Protein AF-Q8MX86-F1 (afdb_monomer_lite)

pLDDT: mean 87.06, std 15.39, range [45.94, 97.44]

Organism: Glossina morsitans morsitans (NCBI:txid37546)

InterPro domains:
  IPR002919 Trypsin Inhibitor-like, cysteine rich domain [PF01826] (14-67)
  IPR036084 Serine protease inhibitor-like superfamily [SSF57567] (13-67)
  IPR051368 Serine Protease Inhibitor-like TIL Domain [PTHR23259] (9-67)

Foldseek 3Di:
DDDDDDDPPPDPADDDQKHFDQFDFPDAAALVRNDDDDGDRGGDGGIGHDPQWHQYPVRDTHHNVPSDD

Structure (mmCIF, N/CA/C/O backbone):
data_AF-Q8MX86-F1
#
_entry.id   AF-Q8MX86-F1
#
loop_
_atom_site.group_PDB
_atom_site.id
_atom_site.type_symbol
_atom_site.label_atom_id
_atom_site.label_alt_id
_atom_site.label_comp_id
_atom_site.label_asym_id
_atom_site.label_entity_id
_atom_site.label_seq_id
_atom_site.pdbx_PDB_ins_code
_atom_site.Cartn_x
_atom_site.Cartn_y
_atom_site.Cartn_z
_atom_site.occupancy
_atom_site.B_iso_or_equiv
_atom_site.auth_seq_id
_atom_site.auth_comp_id
_atom_site.auth_asym_id
_atom_site.auth_atom_id
_atom_site.pdbx_PDB_model_num
ATOM 1 N N . LEU A 1 1 ? 9.180 -38.625 19.048 1.00 45.94 1 LEU A N 1
ATOM 2 C CA . LEU A 1 1 ? 8.154 -39.065 18.084 1.00 45.94 1 LEU A CA 1
ATOM 3 C C . LEU A 1 1 ? 7.037 -38.024 18.047 1.00 45.94 1 LEU A C 1
ATOM 5 O O . LEU A 1 1 ? 6.311 -37.944 19.026 1.00 45.94 1 LEU A O 1
ATOM 9 N N . ASP A 1 2 ? 6.808 -37.227 17.004 1.00 46.34 2 ASP A N 1
ATOM 10 C CA . ASP A 1 2 ? 7.730 -36.488 16.112 1.00 46.34 2 ASP A CA 1
ATOM 11 C C . ASP A 1 2 ? 6.888 -35.453 15.311 1.00 46.34 2 ASP A C 1
ATOM 13 O O . ASP A 1 2 ? 5.662 -35.500 15.385 1.00 46.34 2 ASP A O 1
ATOM 17 N N . HIS A 1 3 ? 7.415 -34.462 14.584 1.00 52.19 3 HIS A N 1
ATOM 18 C CA . HIS A 1 3 ? 8.798 -34.137 14.201 1.00 52.19 3 HIS A CA 1
ATOM 19 C C . HIS A 1 3 ? 9.057 -32.615 14.320 1.00 52.19 3 HIS A C 1
ATOM 21 O O . HIS A 1 3 ? 8.121 -31.829 14.478 1.00 52.19 3 HIS A O 1
ATOM 27 N N . SER A 1 4 ? 10.313 -32.182 14.188 1.00 68.69 4 SER A N 1
ATOM 28 C CA . SER A 1 4 ? 10.687 -30.770 14.018 1.00 68.69 4 SER A CA 1
ATOM 29 C C . SER A 1 4 ? 10.096 -30.181 12.730 1.00 68.69 4 SER A C 1
ATOM 31 O O . SER A 1 4 ? 10.417 -30.649 11.641 1.00 68.69 4 SER A O 1
ATOM 33 N N . VAL A 1 5 ? 9.300 -29.109 12.820 1.00 59.91 5 VAL A N 1
ATOM 34 C CA . VAL A 1 5 ? 9.014 -28.245 11.660 1.00 59.91 5 VAL A CA 1
ATOM 35 C C . VAL A 1 5 ? 8.939 -26.779 12.077 1.00 59.91 5 VAL A C 1
ATOM 37 O O . VAL A 1 5 ? 8.161 -26.373 12.934 1.00 59.91 5 VAL A O 1
ATOM 40 N N . GLU A 1 6 ? 9.815 -26.004 11.459 1.00 58.72 6 GLU A N 1
ATOM 41 C CA . GLU A 1 6 ? 10.251 -24.664 11.829 1.00 58.72 6 GLU A CA 1
ATOM 42 C C . GLU A 1 6 ? 9.120 -23.636 11.998 1.00 58.72 6 GLU A C 1
ATOM 44 O O . GLU A 1 6 ? 8.336 -23.419 11.076 1.00 58.72 6 GLU A O 1
ATOM 49 N N . ALA A 1 7 ? 9.098 -22.986 13.173 1.00 59.56 7 ALA A N 1
ATOM 50 C CA . ALA A 1 7 ? 8.666 -21.614 13.506 1.00 59.56 7 ALA A CA 1
ATOM 51 C C . ALA A 1 7 ? 7.572 -20.897 12.668 1.00 59.56 7 ALA A C 1
ATOM 53 O O . ALA A 1 7 ? 7.547 -19.666 12.598 1.00 59.56 7 ALA A O 1
ATOM 54 N N . GLN A 1 8 ? 6.617 -21.609 12.072 1.00 57.22 8 GLN A N 1
ATOM 55 C CA . GLN A 1 8 ? 5.555 -21.020 11.252 1.00 57.22 8 GLN A CA 1
ATOM 56 C C . GLN A 1 8 ? 4.374 -20.549 12.103 1.00 5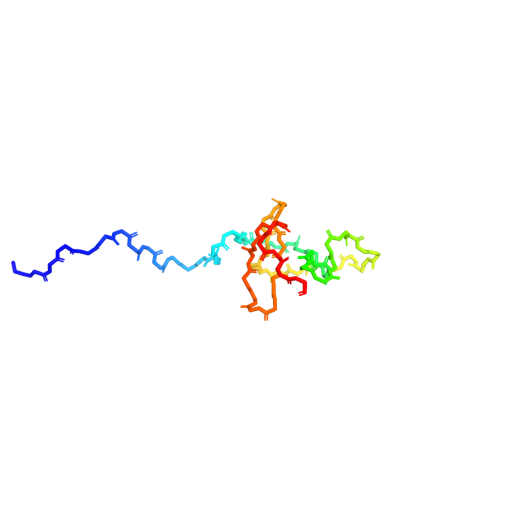7.22 8 GLN A C 1
ATOM 58 O O . GLN A 1 8 ? 3.280 -21.118 12.095 1.00 57.22 8 GLN A O 1
ATOM 63 N N . SER A 1 9 ? 4.598 -19.436 12.803 1.00 56.06 9 SER A N 1
ATOM 64 C CA . SER A 1 9 ? 3.535 -18.622 13.385 1.00 56.06 9 SER A CA 1
ATOM 65 C C . SER A 1 9 ? 2.611 -18.093 12.280 1.00 56.06 9 SER A C 1
ATOM 67 O O . SER A 1 9 ? 2.821 -17.012 11.728 1.00 56.06 9 SER A O 1
ATOM 69 N N . ARG A 1 10 ? 1.539 -18.836 11.974 1.00 60.56 10 ARG A N 1
ATOM 70 C CA . ARG A 1 10 ? 0.337 -18.288 11.323 1.00 60.56 10 ARG A CA 1
ATOM 71 C C . ARG A 1 10 ? -0.426 -17.428 12.333 1.00 60.56 10 ARG A C 1
ATOM 73 O O . ARG A 1 10 ? -1.521 -17.771 12.777 1.00 60.56 10 ARG A O 1
ATOM 80 N N . GLY A 1 11 ? 0.199 -16.324 12.736 1.00 49.09 11 GLY A N 1
ATOM 81 C CA . GLY A 1 11 ? -0.430 -15.308 13.565 1.00 49.09 11 GLY A CA 1
ATOM 82 C C . GLY A 1 11 ? -1.692 -14.765 12.895 1.00 49.09 11 GLY A C 1
ATOM 83 O O . GLY A 1 11 ? -1.799 -14.732 11.670 1.00 49.09 11 GLY A O 1
ATOM 84 N N . ARG A 1 12 ? -2.647 -14.309 13.709 1.00 62.53 12 ARG A N 1
ATOM 85 C CA . ARG A 1 12 ? -3.871 -13.620 13.261 1.00 62.53 12 ARG A CA 1
ATOM 86 C C . ARG A 1 12 ? -3.528 -12.178 12.863 1.00 62.53 12 ARG A C 1
ATOM 88 O O . ARG A 1 12 ? -3.978 -11.228 13.491 1.00 62.53 12 ARG A O 1
ATOM 95 N N . GLY A 1 13 ? -2.636 -12.043 11.891 1.00 79.31 13 GLY A N 1
ATOM 96 C CA . GLY A 1 13 ? -2.011 -10.800 11.465 1.00 79.31 13 GLY A CA 1
ATOM 97 C C . GLY A 1 13 ? -1.727 -10.827 9.969 1.00 79.31 13 GLY A C 1
ATOM 98 O O . GLY A 1 13 ? -1.914 -11.846 9.306 1.00 79.31 13 GLY A O 1
ATOM 99 N N . CYS A 1 14 ? -1.326 -9.677 9.444 1.00 93.38 14 CYS A N 1
ATOM 100 C CA . CYS A 1 14 ? -1.248 -9.441 8.009 1.00 93.38 14 CYS A CA 1
ATOM 101 C C . CYS A 1 14 ? -0.180 -10.272 7.287 1.00 93.38 14 CYS A C 1
ATOM 103 O O . CYS A 1 14 ? 0.709 -10.861 7.907 1.00 93.38 14 CYS A O 1
ATOM 105 N N . GLY A 1 15 ? -0.283 -10.316 5.958 1.00 92.50 15 GLY A N 1
ATOM 106 C CA . GLY A 1 15 ? 0.616 -11.068 5.098 1.00 92.50 15 GLY A CA 1
ATOM 107 C C . GLY A 1 15 ? 2.062 -10.561 5.099 1.00 92.50 15 GLY A C 1
ATOM 108 O O . GLY A 1 15 ? 2.445 -9.589 5.755 1.00 92.50 15 GLY A O 1
ATOM 109 N N . GLN A 1 16 ? 2.900 -11.236 4.314 1.00 95.00 16 GLN A N 1
ATOM 110 C CA . GLN A 1 16 ? 4.285 -10.820 4.115 1.00 95.00 16 GLN A CA 1
ATOM 111 C C . GLN A 1 16 ? 4.340 -9.394 3.542 1.00 95.00 16 GLN A C 1
ATOM 113 O O . GLN A 1 16 ? 3.693 -9.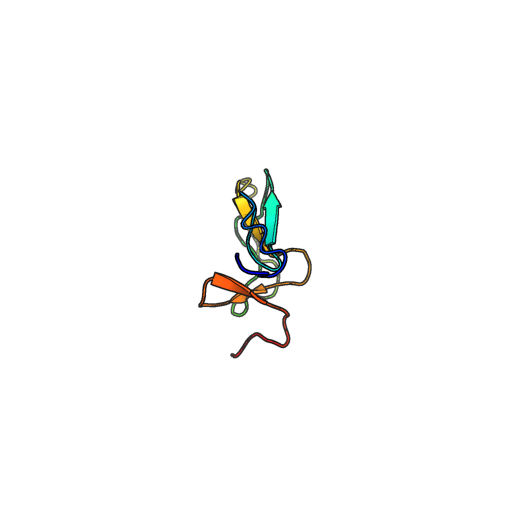102 2.538 1.00 95.00 16 GLN A O 1
ATOM 118 N N . ASN A 1 17 ? 5.146 -8.533 4.170 1.00 96.75 17 ASN A N 1
ATOM 119 C CA . ASN A 1 17 ? 5.290 -7.105 3.854 1.00 96.75 17 ASN A CA 1
ATOM 120 C C . ASN A 1 17 ? 4.010 -6.265 4.026 1.00 96.75 17 ASN A C 1
ATOM 122 O O . ASN A 1 17 ? 3.941 -5.141 3.53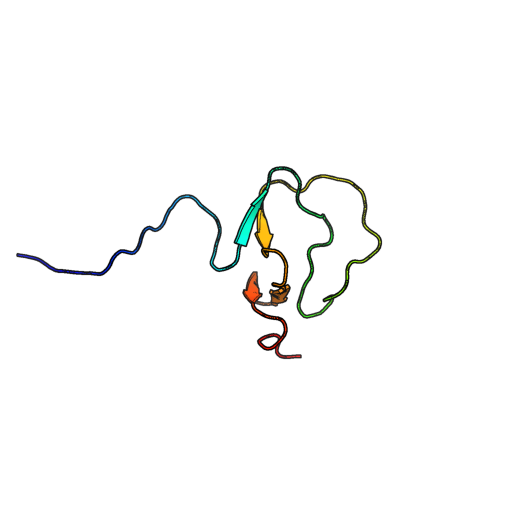0 1.00 96.75 17 ASN A O 1
ATOM 126 N N . GLU A 1 18 ? 3.025 -6.775 4.764 1.00 97.06 18 GLU A N 1
ATOM 127 C CA . GLU A 1 18 ? 1.845 -6.024 5.183 1.00 97.06 18 GLU A CA 1
ATOM 128 C C . GLU A 1 18 ? 1.931 -5.619 6.663 1.00 97.06 18 GLU A C 1
ATOM 130 O O . GLU A 1 18 ? 2.685 -6.190 7.464 1.00 97.06 18 GLU A O 1
ATOM 135 N N . GLU A 1 19 ? 1.144 -4.617 7.032 1.00 95.88 19 GLU A N 1
ATOM 136 C CA . GLU A 1 19 ? 0.889 -4.184 8.402 1.00 95.88 19 GLU A CA 1
ATOM 137 C C . GLU A 1 19 ? -0.605 -3.921 8.609 1.00 95.88 19 GLU A C 1
ATOM 139 O O . GLU A 1 19 ? -1.323 -3.566 7.673 1.00 95.88 19 GLU A O 1
ATOM 144 N N . PHE A 1 20 ? -1.089 -4.139 9.834 1.00 95.62 20 PHE A N 1
ATOM 145 C CA . PHE A 1 20 ? -2.473 -3.830 10.179 1.00 95.62 20 PHE A CA 1
ATOM 146 C C . PHE A 1 20 ? -2.581 -2.352 10.539 1.00 95.62 20 PHE A C 1
ATOM 148 O O . PHE A 1 20 ? -1.877 -1.881 11.431 1.00 95.62 20 PHE A O 1
ATOM 155 N N . THR A 1 21 ? -3.498 -1.640 9.893 1.00 94.94 21 THR A N 1
ATOM 156 C CA . THR A 1 21 ? -3.785 -0.235 10.175 1.00 94.94 21 THR A CA 1
ATOM 157 C C . THR A 1 21 ? -5.269 -0.021 10.461 1.00 94.94 21 THR A C 1
ATOM 159 O O . THR A 1 21 ? -6.144 -0.654 9.868 1.00 94.94 21 THR A O 1
ATOM 162 N N . GLN A 1 22 ? -5.556 0.895 11.389 1.00 96.69 22 GLN A N 1
ATOM 163 C CA . GLN A 1 22 ? -6.907 1.402 11.652 1.00 96.69 22 GLN A CA 1
ATOM 164 C C . GLN A 1 22 ? -7.278 2.572 10.722 1.00 96.69 22 GLN A C 1
ATOM 166 O O . GLN A 1 22 ? -8.441 2.956 10.655 1.00 96.69 22 GLN A O 1
ATOM 171 N N . CYS A 1 23 ? -6.310 3.136 9.993 1.00 95.94 23 CYS A N 1
ATOM 172 C CA . CYS A 1 23 ? -6.543 4.175 8.996 1.00 95.94 23 CYS A CA 1
ATOM 173 C C . CYS A 1 23 ? -5.541 4.056 7.841 1.00 95.94 23 CYS A C 1
ATOM 175 O O . CYS A 1 23 ? -4.559 4.791 7.751 1.00 95.94 23 CYS A O 1
ATOM 177 N N . GLY A 1 24 ? -5.772 3.072 6.975 1.00 94.50 24 GLY A N 1
ATOM 178 C CA . GLY A 1 24 ? -5.071 2.911 5.707 1.00 94.50 24 GLY A CA 1
ATOM 179 C C . GLY A 1 24 ? -5.628 3.811 4.605 1.00 94.50 24 GLY A C 1
ATOM 180 O O . GLY A 1 24 ? -6.756 4.298 4.692 1.00 94.50 24 GLY A O 1
ATOM 181 N N . SER A 1 25 ? -4.848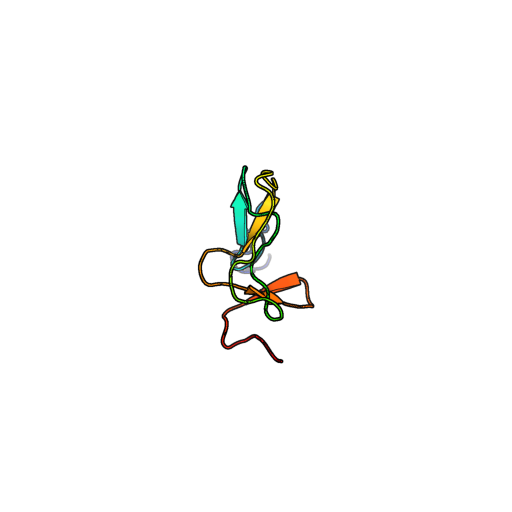 4.003 3.541 1.00 94.56 25 SER A N 1
ATOM 182 C CA . SER A 1 25 ? -5.261 4.778 2.364 1.00 94.56 25 SER A CA 1
ATOM 183 C C . SER A 1 25 ? -6.255 3.992 1.510 1.00 94.56 25 SER A C 1
ATOM 185 O O . SER A 1 25 ? -6.019 2.825 1.197 1.00 94.56 25 SER A O 1
ATOM 187 N N . ALA A 1 26 ? -7.317 4.640 1.031 1.00 94.25 26 ALA A N 1
ATOM 188 C CA . ALA A 1 26 ? -8.210 4.051 0.030 1.00 94.25 26 ALA A CA 1
ATOM 189 C C . ALA A 1 26 ? -7.569 3.889 -1.364 1.00 94.25 26 ALA A C 1
ATOM 191 O O . ALA A 1 26 ? -8.110 3.184 -2.213 1.00 94.25 26 ALA A O 1
ATOM 192 N N . CYS A 1 27 ? -6.400 4.495 -1.586 1.00 94.94 27 CYS A N 1
ATOM 193 C CA . CYS A 1 27 ? -5.600 4.377 -2.802 1.00 94.94 27 CYS A CA 1
ATOM 194 C C . CYS A 1 27 ? -4.201 3.874 -2.434 1.00 94.94 27 CYS A C 1
ATOM 196 O O . CYS A 1 27 ? -3.204 4.589 -2.568 1.00 94.94 27 CYS A O 1
ATOM 198 N N . GLU A 1 28 ? -4.140 2.655 -1.903 1.00 94.81 28 GLU A N 1
ATOM 199 C CA . GLU A 1 28 ? -2.885 1.971 -1.603 1.00 94.81 28 GLU A CA 1
ATOM 200 C C . GLU A 1 28 ? -2.005 1.833 -2.870 1.00 94.81 28 GLU A C 1
ATOM 202 O O . GLU A 1 28 ? -2.514 1.482 -3.943 1.00 94.81 28 GLU A O 1
ATOM 207 N N . PRO A 1 29 ? -0.685 2.089 -2.780 1.00 95.12 29 PRO A N 1
ATOM 208 C CA . PRO A 1 29 ? 0.235 1.903 -3.896 1.00 95.12 29 PRO A CA 1
ATOM 209 C C . PRO A 1 29 ? 0.255 0.465 -4.439 1.00 95.12 29 PRO A C 1
ATOM 211 O O . PRO A 1 29 ? 0.389 -0.515 -3.705 1.00 95.12 29 PRO A O 1
ATOM 214 N N . SER A 1 30 ? 0.200 0.336 -5.764 1.00 95.94 30 SER A N 1
ATOM 215 C CA . SER A 1 30 ? 0.234 -0.953 -6.469 1.00 95.94 30 SER A CA 1
ATOM 216 C C . SER A 1 30 ? 1.247 -0.943 -7.610 1.00 95.94 30 SER A C 1
ATOM 218 O O . SER A 1 30 ? 1.671 0.121 -8.057 1.00 95.94 30 SER A O 1
ATOM 220 N N . CYS A 1 31 ? 1.620 -2.112 -8.136 1.00 96.38 31 CYS A N 1
ATOM 221 C CA . CYS A 1 31 ? 2.553 -2.19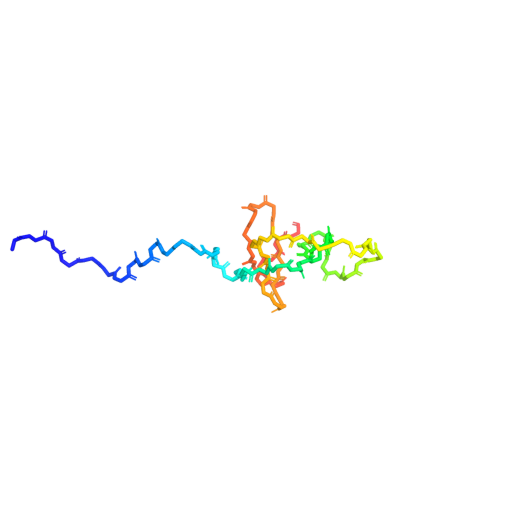8 -9.269 1.00 96.38 31 CYS A CA 1
ATOM 222 C C . CYS A 1 31 ? 2.084 -1.390 -10.496 1.00 96.38 31 CYS A C 1
ATOM 224 O O . CYS A 1 31 ? 2.902 -0.787 -11.189 1.00 96.38 31 CYS A O 1
ATOM 226 N N . ASN A 1 32 ? 0.766 -1.308 -10.715 1.00 93.88 32 ASN A N 1
ATOM 227 C CA . ASN A 1 32 ? 0.157 -0.549 -11.813 1.00 93.88 32 ASN A CA 1
ATOM 228 C C . ASN A 1 32 ? -0.026 0.945 -11.482 1.00 93.88 32 ASN A C 1
ATOM 230 O O . ASN A 1 32 ? -0.204 1.766 -12.381 1.00 93.88 32 ASN A O 1
ATOM 234 N N . ARG A 1 33 ? -0.016 1.310 -10.193 1.00 93.50 33 ARG A N 1
ATOM 235 C CA . ARG A 1 33 ? -0.173 2.682 -9.682 1.00 93.50 33 ARG A CA 1
ATOM 236 C C . ARG A 1 33 ? 0.817 2.909 -8.525 1.00 93.50 33 ARG A C 1
ATOM 238 O O . ARG A 1 33 ? 0.406 2.937 -7.366 1.00 93.50 33 ARG A O 1
ATOM 245 N N . PRO A 1 34 ? 2.128 3.042 -8.815 1.00 90.44 34 PRO A N 1
ATOM 246 C CA . PRO A 1 34 ? 3.180 3.046 -7.791 1.00 90.44 34 PRO A CA 1
ATOM 247 C C . PRO A 1 34 ? 3.350 4.391 -7.071 1.00 90.44 34 PRO A C 1
ATOM 249 O O . PRO A 1 34 ? 4.124 4.492 -6.124 1.00 90.44 34 PRO A O 1
ATOM 252 N N . ARG A 1 35 ? 2.676 5.447 -7.541 1.00 86.81 35 ARG A N 1
ATOM 253 C CA . ARG A 1 35 ? 2.681 6.784 -6.934 1.00 86.81 35 ARG A CA 1
ATOM 254 C C . ARG A 1 35 ? 1.340 7.039 -6.261 1.00 86.81 35 ARG A C 1
ATOM 256 O O . ARG A 1 35 ? 0.311 6.632 -6.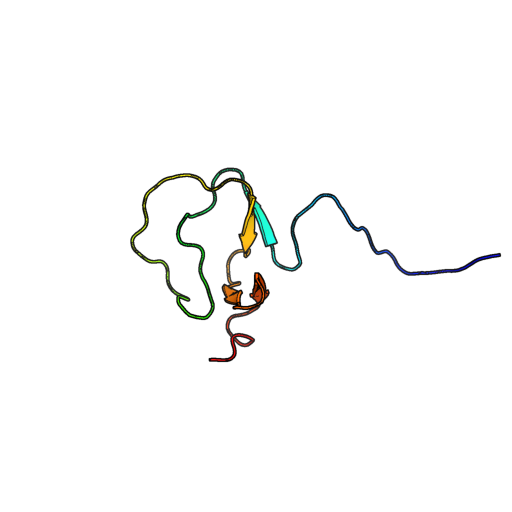798 1.00 86.81 35 ARG A O 1
ATOM 263 N N . ALA A 1 36 ? 1.367 7.768 -5.146 1.00 76.44 36 ALA A N 1
ATOM 264 C CA . ALA A 1 36 ? 0.160 8.278 -4.510 1.00 76.44 36 ALA A CA 1
ATOM 265 C C . ALA A 1 36 ? -0.689 9.060 -5.527 1.00 76.44 36 ALA A C 1
ATOM 267 O O . ALA A 1 36 ? -0.168 9.864 -6.303 1.00 76.44 36 ALA A O 1
ATOM 268 N N . GLN A 1 37 ? -1.990 8.791 -5.527 1.00 84.50 37 GLN A N 1
ATOM 269 C CA . GLN A 1 37 ? -2.982 9.493 -6.337 1.00 84.50 37 GLN A CA 1
ATOM 270 C C . GLN A 1 37 ? -3.842 10.356 -5.415 1.00 84.50 37 GLN A C 1
ATOM 272 O O . GLN A 1 37 ? -3.922 10.084 -4.215 1.00 84.50 37 GLN A O 1
ATOM 277 N N . ALA A 1 38 ? -4.493 11.380 -5.969 1.00 90.69 38 ALA A N 1
ATOM 278 C CA . ALA A 1 38 ? -5.546 12.078 -5.243 1.00 90.69 38 ALA A CA 1
ATOM 279 C C . ALA A 1 38 ? -6.603 11.046 -4.826 1.00 90.69 38 ALA A C 1
ATOM 281 O O . ALA A 1 38 ? -7.161 10.345 -5.671 1.00 90.69 38 ALA A O 1
ATOM 282 N N . CYS A 1 39 ? -6.820 10.931 -3.521 1.00 92.62 39 CYS A N 1
ATOM 283 C CA . CYS A 1 39 ? -7.721 9.960 -2.929 1.00 92.62 39 CYS A CA 1
ATOM 284 C C . CYS A 1 39 ? -8.601 10.649 -1.893 1.00 92.62 39 CYS A C 1
ATOM 286 O O . CYS A 1 39 ? -8.233 11.679 -1.327 1.00 92.62 39 CYS A O 1
ATOM 288 N N . THR A 1 40 ? -9.762 10.067 -1.637 1.00 95.06 40 THR A N 1
ATOM 289 C CA . THR A 1 40 ? -10.646 10.496 -0.560 1.00 95.06 40 THR A CA 1
ATOM 290 C C . THR A 1 40 ? -10.053 10.128 0.806 1.00 95.06 40 THR A C 1
ATOM 292 O O . THR A 1 40 ? -9.315 9.153 0.939 1.00 95.06 40 THR A O 1
ATOM 295 N N . LEU A 1 41 ? -10.371 10.918 1.835 1.00 94.25 41 LEU A N 1
ATOM 296 C CA . LEU A 1 41 ? -9.752 10.822 3.163 1.00 94.25 41 LEU A CA 1
ATOM 297 C C . LEU A 1 41 ? -10.360 9.735 4.077 1.00 94.25 41 LEU A C 1
ATOM 299 O O . LEU A 1 41 ? -10.162 9.799 5.289 1.00 94.25 41 LEU A O 1
ATOM 303 N N . GLN A 1 42 ? -11.115 8.755 3.555 1.00 96.25 42 GLN A N 1
ATOM 304 C CA . GLN A 1 42 ? -11.616 7.678 4.419 1.00 96.25 42 GLN A CA 1
ATOM 305 C C . GLN A 1 42 ? -10.497 6.736 4.875 1.00 96.25 42 GLN A C 1
ATOM 307 O O . GLN A 1 42 ? -9.659 6.301 4.085 1.00 96.25 42 GLN A O 1
ATOM 312 N N . CYS A 1 43 ? -10.557 6.366 6.151 1.00 96.25 43 CYS A N 1
ATOM 313 C CA . CYS A 1 43 ? -9.735 5.325 6.746 1.00 96.25 43 CYS A CA 1
ATOM 314 C C . CYS A 1 43 ? -10.171 3.938 6.254 1.00 96.25 43 CYS A C 1
ATOM 316 O O . CYS A 1 43 ? -11.299 3.516 6.509 1.00 96.25 43 CYS A O 1
ATOM 318 N N . ILE A 1 44 ? -9.269 3.197 5.610 1.00 95.75 44 ILE A N 1
ATOM 319 C CA . ILE A 1 44 ? -9.455 1.765 5.348 1.00 95.75 44 ILE A CA 1
ATOM 320 C C . ILE A 1 44 ? -8.838 0.968 6.498 1.00 95.75 44 ILE A C 1
ATOM 322 O O . ILE A 1 44 ? -7.619 0.942 6.659 1.00 95.75 44 ILE A O 1
ATOM 326 N N . VAL A 1 45 ? -9.679 0.319 7.303 1.00 96.56 45 VAL A N 1
ATOM 327 C CA . VAL A 1 45 ? -9.233 -0.595 8.364 1.00 96.56 45 VAL A CA 1
ATOM 328 C C . VAL A 1 45 ? -8.836 -1.932 7.742 1.00 96.56 45 VAL A C 1
ATOM 330 O O . VAL A 1 45 ? -9.635 -2.535 7.025 1.00 96.56 45 VAL A O 1
ATOM 333 N N . GLY A 1 46 ? -7.634 -2.426 8.036 1.00 95.88 46 GLY A N 1
ATOM 334 C CA . GLY A 1 46 ? -7.192 -3.744 7.582 1.00 95.88 46 GLY A CA 1
ATOM 335 C C . GLY A 1 46 ? -5.698 -3.838 7.301 1.00 95.88 46 GLY A C 1
ATOM 336 O O . GLY A 1 46 ? -4.899 -3.035 7.778 1.00 95.88 46 GLY A O 1
ATOM 337 N N . CYS A 1 47 ? -5.330 -4.855 6.525 1.00 97.38 47 CYS A N 1
ATOM 338 C CA . CYS A 1 47 ? -3.953 -5.126 6.135 1.00 97.38 47 CYS A CA 1
ATOM 339 C C . CYS A 1 47 ? -3.562 -4.347 4.878 1.00 97.38 47 CYS A C 1
ATOM 341 O O . CYS A 1 47 ? -4.137 -4.559 3.803 1.00 97.38 47 CYS A O 1
ATOM 343 N N . GLN A 1 48 ? -2.563 -3.477 5.014 1.00 96.94 48 GLN A N 1
ATOM 344 C CA . GLN A 1 48 ? -2.000 -2.708 3.907 1.00 96.94 48 GLN A CA 1
ATOM 345 C C . GLN A 1 48 ? -0.510 -2.971 3.716 1.00 96.94 48 GLN A C 1
ATOM 347 O O . GLN A 1 48 ? 0.184 -3.379 4.647 1.00 96.94 48 GLN A O 1
ATOM 352 N N . CYS A 1 49 ? -0.017 -2.753 2.499 1.00 97.31 49 CYS A N 1
ATOM 353 C CA . CYS A 1 49 ? 1.406 -2.831 2.196 1.00 97.31 49 CYS A CA 1
ATOM 354 C C . CYS A 1 49 ? 2.186 -1.814 3.031 1.00 97.31 49 CYS A C 1
ATOM 356 O O . CYS A 1 49 ? 1.877 -0.622 3.015 1.00 97.31 49 CYS A O 1
ATOM 358 N N . ARG A 1 50 ? 3.240 -2.285 3.706 1.00 96.88 50 ARG A N 1
ATOM 359 C CA . ARG A 1 50 ? 4.172 -1.421 4.442 1.00 96.88 50 ARG A CA 1
ATOM 360 C C . ARG A 1 50 ? 4.791 -0.384 3.512 1.00 96.88 50 ARG A C 1
ATOM 362 O O . ARG A 1 50 ? 4.948 -0.620 2.310 1.00 96.88 50 ARG A O 1
ATOM 369 N N . GLN A 1 51 ? 5.226 0.735 4.084 1.00 94.38 51 GLN A N 1
ATOM 370 C CA . GLN A 1 51 ? 5.908 1.793 3.341 1.00 94.38 51 GLN A CA 1
ATOM 371 C C . GLN A 1 51 ? 7.039 1.237 2.450 1.00 94.38 51 GLN A C 1
ATOM 373 O O . GLN A 1 51 ? 7.915 0.504 2.904 1.00 94.38 51 GLN A O 1
ATOM 378 N N . GLY A 1 52 ? 7.010 1.597 1.163 1.00 94.94 52 GLY A N 1
ATOM 379 C CA . GLY A 1 52 ? 7.984 1.150 0.160 1.00 94.94 52 GLY A CA 1
ATOM 380 C C . GLY A 1 52 ? 7.613 -0.134 -0.594 1.00 94.94 52 GLY A C 1
ATOM 381 O O . GLY A 1 52 ? 8.261 -0.430 -1.596 1.00 94.94 52 GLY A O 1
ATOM 382 N N . PHE A 1 53 ? 6.567 -0.856 -0.182 1.00 97.00 53 PHE A N 1
ATOM 383 C CA . PHE A 1 53 ? 6.030 -2.013 -0.905 1.00 97.00 53 PHE A CA 1
ATOM 384 C C . PHE A 1 53 ? 4.812 -1.633 -1.755 1.00 97.00 53 PHE A C 1
ATOM 386 O O . PHE A 1 53 ? 4.109 -0.665 -1.472 1.00 97.00 53 PHE A O 1
ATOM 393 N N . LEU A 1 54 ? 4.568 -2.411 -2.810 1.00 97.31 54 LEU A N 1
ATOM 394 C CA . LEU A 1 54 ? 3.470 -2.228 -3.756 1.00 97.31 54 LEU A CA 1
ATOM 395 C C . LEU A 1 54 ? 2.619 -3.499 -3.825 1.00 97.31 54 LEU A C 1
ATOM 397 O O . LEU A 1 54 ? 3.160 -4.601 -3.942 1.00 97.31 54 LEU A O 1
ATOM 401 N N . ARG A 1 55 ? 1.290 -3.358 -3.823 1.00 96.94 55 ARG A N 1
ATOM 402 C CA . ARG A 1 55 ? 0.365 -4.475 -4.072 1.00 96.94 55 ARG A CA 1
ATOM 403 C C . ARG A 1 55 ? 0.487 -4.932 -5.533 1.00 96.94 55 ARG A C 1
ATOM 405 O O . ARG A 1 55 ? 0.333 -4.126 -6.456 1.00 96.94 55 ARG A O 1
ATOM 412 N N . ASN A 1 56 ? 0.762 -6.213 -5.765 1.00 95.94 56 ASN A N 1
ATOM 413 C CA . ASN A 1 56 ? 0.749 -6.808 -7.104 1.00 95.94 56 ASN A CA 1
ATOM 414 C C . ASN A 1 56 ? -0.631 -7.399 -7.466 1.00 95.94 56 ASN A C 1
ATOM 416 O O . ASN A 1 56 ? -1.541 -7.449 -6.640 1.00 95.94 56 ASN A O 1
ATOM 420 N N . SER A 1 57 ? -0.789 -7.871 -8.706 1.00 94.69 57 SER A N 1
ATOM 421 C CA . SER A 1 57 ? -2.034 -8.489 -9.198 1.00 94.69 57 SER A CA 1
ATOM 422 C C . SER A 1 57 ? -2.417 -9.794 -8.487 1.00 94.69 57 SER A C 1
ATOM 424 O O . SER A 1 57 ? -3.576 -10.193 -8.534 1.00 94.69 57 SER A O 1
ATOM 426 N N . SER A 1 58 ? -1.477 -10.443 -7.795 1.00 94.50 58 SER A N 1
ATOM 427 C CA . SER A 1 58 ? -1.723 -11.607 -6.931 1.00 94.50 58 SER A CA 1
ATOM 428 C C . SER A 1 58 ? -2.074 -11.221 -5.486 1.00 94.50 58 SER A C 1
ATOM 430 O O . SER A 1 58 ? -2.065 -12.083 -4.609 1.00 94.50 58 SER A O 1
ATOM 432 N N . GLY A 1 59 ? -2.318 -9.936 -5.206 1.00 93.69 59 GLY A N 1
ATOM 433 C CA . GLY A 1 59 ? -2.667 -9.427 -3.878 1.00 93.69 59 GLY A CA 1
ATOM 434 C C . GLY A 1 59 ? -1.506 -9.358 -2.878 1.00 93.69 59 GLY A C 1
ATOM 435 O O . GLY A 1 59 ? -1.737 -8.999 -1.727 1.00 93.69 59 GLY A O 1
ATOM 436 N N . ARG A 1 60 ? -0.266 -9.666 -3.286 1.00 96.38 60 ARG A N 1
ATOM 437 C CA . ARG A 1 60 ? 0.915 -9.656 -2.405 1.00 96.38 60 ARG A CA 1
ATOM 438 C C . ARG A 1 60 ? 1.620 -8.305 -2.439 1.00 96.38 60 ARG A C 1
ATOM 440 O O . ARG A 1 60 ? 1.776 -7.714 -3.507 1.00 96.38 60 ARG A O 1
ATOM 447 N N . CYS A 1 61 ? 2.121 -7.872 -1.287 1.00 97.44 61 CYS A N 1
ATOM 448 C CA . CYS A 1 61 ? 2.981 -6.700 -1.167 1.00 97.44 61 CYS A CA 1
ATOM 449 C C . CYS A 1 61 ? 4.432 -7.068 -1.509 1.00 97.44 61 CYS A C 1
ATOM 451 O O . CYS A 1 61 ? 5.086 -7.840 -0.804 1.00 97.44 61 CYS A O 1
ATOM 453 N N . VAL A 1 62 ? 4.926 -6.531 -2.623 1.00 97.44 62 VAL A N 1
ATOM 454 C CA . VAL A 1 62 ? 6.256 -6.819 -3.183 1.00 97.44 62 VAL A CA 1
ATOM 455 C C . VAL A 1 62 ? 7.075 -5.539 -3.320 1.00 97.44 62 VAL A C 1
ATOM 457 O O . VAL A 1 62 ? 6.530 -4.435 -3.284 1.00 97.44 62 VAL A O 1
ATOM 460 N N . THR A 1 63 ? 8.393 -5.656 -3.455 1.00 97.06 63 THR A N 1
ATOM 461 C CA . THR A 1 63 ? 9.239 -4.487 -3.715 1.00 97.06 63 THR A CA 1
ATOM 462 C C . THR A 1 63 ? 8.970 -3.928 -5.122 1.00 97.06 63 THR A C 1
ATOM 464 O O . THR A 1 63 ? 8.585 -4.676 -6.026 1.00 97.06 63 THR A O 1
ATOM 467 N N . PRO A 1 64 ? 9.248 -2.637 -5.391 1.00 95.69 64 PRO A N 1
ATOM 468 C CA . PRO A 1 64 ? 9.061 -2.056 -6.723 1.00 95.69 64 PRO A CA 1
ATOM 469 C C . PRO A 1 64 ? 9.874 -2.737 -7.837 1.00 95.69 64 PRO A C 1
ATOM 471 O O . PRO A 1 64 ? 9.534 -2.596 -9.008 1.00 95.69 64 PRO A O 1
ATOM 474 N N . ARG A 1 65 ? 10.936 -3.483 -7.487 1.00 95.44 65 ARG A N 1
ATOM 475 C CA . ARG A 1 65 ? 11.748 -4.277 -8.428 1.00 95.44 65 ARG A CA 1
ATOM 476 C C . ARG A 1 65 ? 11.093 -5.607 -8.816 1.00 95.44 65 ARG A C 1
ATOM 478 O O . ARG A 1 65 ? 11.386 -6.135 -9.881 1.00 95.44 65 ARG A O 1
ATOM 485 N N . GLU A 1 66 ? 10.221 -6.142 -7.966 1.00 95.44 66 GLU A N 1
ATOM 486 C CA . GLU A 1 66 ? 9.493 -7.399 -8.190 1.00 95.44 66 GLU A CA 1
ATOM 487 C C . GLU A 1 66 ? 8.167 -7.189 -8.940 1.00 95.44 66 GLU A C 1
ATOM 489 O O . GLU A 1 66 ? 7.534 -8.156 -9.371 1.00 95.44 66 GLU A O 1
ATOM 494 N N . CYS A 1 67 ? 7.757 -5.933 -9.139 1.00 93.44 67 CYS A N 1
ATOM 495 C CA . CYS A 1 67 ? 6.660 -5.574 -10.028 1.00 93.44 67 CYS A CA 1
ATOM 496 C C . CYS A 1 67 ? 7.010 -5.900 -11.486 1.00 93.44 67 CYS A C 1
ATOM 498 O O . CYS A 1 67 ? 7.610 -5.097 -12.203 1.00 93.44 67 CYS A O 1
ATOM 500 N N . ARG A 1 68 ? 6.584 -7.083 -11.935 1.00 81.50 68 ARG A N 1
ATOM 501 C CA . ARG A 1 68 ? 6.499 -7.429 -13.357 1.00 81.50 68 ARG A CA 1
ATOM 502 C C . ARG A 1 68 ? 5.437 -6.524 -13.993 1.00 81.50 68 ARG A C 1
ATOM 504 O O . ARG A 1 68 ? 4.326 -6.452 -13.467 1.00 81.50 68 ARG A O 1
ATOM 511 N N . ARG A 1 69 ? 5.826 -5.794 -15.040 1.00 60.41 69 ARG A N 1
ATOM 512 C CA . ARG A 1 69 ? 4.939 -4.926 -15.831 1.00 60.41 69 ARG A CA 1
ATOM 513 C C . ARG A 1 69 ? 4.140 -5.739 -16.842 1.00 60.41 69 ARG A C 1
ATOM 515 O O . ARG A 1 69 ? 4.685 -6.776 -17.278 1.00 60.41 69 ARG A O 1
#

Sequence (69 aa):
LDHSVEAQSRGRGCGQNEEFTQCGSACEPSCNRPRAQACTLQCIVGCQCRQGFLRNSSGRCVTPRECRR

Radius of gyration: 15.15 Å; chains: 1; bounding box: 23×51×34 Å

Secondary structure (DSSP, 8-state):
-----------SS--TTEEEEEEE-TT--BTTB-S--------EEEEEEPTT-EE-TTS-EE-TTT---